Protein AF-A0A7J2H6P5-F1 (afdb_monomer_lite)

Sequence (168 aa):
MKREFMKEVISALSEHLKASDEVYEKVRGYERGMRTLWMEHAKRGAAILLKYIYLPRGEAEKVVDFEKLATVELAKRLPWSSKHTWNIVQRSRAACLVFYQPPAVSFEVRGTLTIHFDDEYHRLVTLIHDAYHYTPPEKRADRPVYIIHVEAVYDNSPSQRGFGTRIA

Radius of gyration: 18.36 Å; chains: 1; bounding box: 39×40×56 Å

Structure (mmCIF, N/CA/C/O backbone):
data_AF-A0A7J2H6P5-F1
#
_entry.id   AF-A0A7J2H6P5-F1
#
loop_
_atom_site.group_PDB
_atom_site.id
_atom_site.type_symbol
_atom_site.label_atom_id
_atom_site.label_alt_id
_atom_site.label_comp_id
_atom_site.label_asym_id
_atom_site.label_entity_id
_atom_site.label_seq_id
_atom_site.pdbx_PDB_ins_code
_atom_site.Cartn_x
_atom_site.Cartn_y
_atom_site.Cartn_z
_atom_site.occupancy
_atom_site.B_iso_or_equiv
_atom_site.auth_seq_id
_atom_site.auth_comp_id
_atom_site.auth_asym_id
_atom_site.auth_atom_id
_atom_site.pdbx_PDB_model_num
ATOM 1 N N . MET A 1 1 ? -7.393 5.498 0.356 1.00 91.81 1 MET A N 1
ATOM 2 C CA . MET A 1 1 ? -7.591 6.684 -0.510 1.00 91.81 1 MET A CA 1
ATOM 3 C C . MET A 1 1 ? -9.050 6.729 -0.904 1.00 91.81 1 MET A C 1
ATOM 5 O O . MET A 1 1 ? -9.576 5.673 -1.245 1.00 91.81 1 MET A O 1
ATOM 9 N N . LYS A 1 2 ? -9.695 7.896 -0.826 1.00 95.25 2 LYS A N 1
ATOM 10 C CA . LYS A 1 2 ? -11.103 8.042 -1.213 1.00 95.25 2 LYS A CA 1
ATOM 11 C C . LYS A 1 2 ? -11.259 7.872 -2.722 1.00 95.25 2 LYS A C 1
ATOM 13 O O . LYS A 1 2 ? -10.344 8.181 -3.492 1.00 95.25 2 LYS A O 1
ATOM 18 N N . ARG A 1 3 ? -12.401 7.325 -3.137 1.00 93.81 3 ARG A N 1
ATOM 19 C CA . ARG A 1 3 ? -12.602 6.798 -4.493 1.00 93.81 3 ARG A CA 1
ATOM 20 C C . ARG A 1 3 ? -12.452 7.870 -5.573 1.00 93.81 3 ARG A C 1
ATOM 22 O O . ARG A 1 3 ? -11.897 7.590 -6.630 1.00 93.81 3 ARG A O 1
ATOM 29 N N . GLU A 1 4 ? -12.875 9.097 -5.290 1.00 94.88 4 GLU A N 1
ATOM 30 C CA . GLU A 1 4 ? -12.810 10.239 -6.203 1.00 94.88 4 GLU A CA 1
ATOM 31 C C . GLU A 1 4 ? -11.376 10.635 -6.599 1.00 94.88 4 GLU A C 1
ATOM 33 O O . GLU A 1 4 ? -11.170 11.125 -7.708 1.00 94.88 4 GLU A O 1
ATOM 38 N N . PHE A 1 5 ? -10.375 10.348 -5.757 1.00 96.00 5 PHE A N 1
ATOM 39 C CA . PHE A 1 5 ? -8.963 10.638 -6.047 1.00 96.00 5 PHE A CA 1
ATOM 40 C C . PHE A 1 5 ? -8.225 9.462 -6.700 1.00 96.00 5 PHE A C 1
ATOM 42 O O . PHE A 1 5 ? -7.164 9.651 -7.296 1.00 96.00 5 PHE A O 1
ATOM 49 N N . MET A 1 6 ? -8.773 8.241 -6.631 1.00 95.88 6 MET A N 1
ATOM 50 C CA . MET A 1 6 ? -8.071 7.036 -7.094 1.00 95.88 6 MET A CA 1
ATOM 51 C C . MET A 1 6 ? -7.695 7.114 -8.575 1.00 95.88 6 MET A C 1
ATOM 53 O O . MET A 1 6 ? -6.598 6.703 -8.946 1.00 95.88 6 MET A O 1
ATOM 57 N N . LYS A 1 7 ? -8.574 7.658 -9.424 1.00 96.69 7 LYS A N 1
ATOM 58 C CA . LYS A 1 7 ? -8.349 7.716 -10.875 1.00 96.69 7 LYS A CA 1
ATOM 59 C C . LYS A 1 7 ? -7.117 8.546 -11.243 1.00 96.69 7 LYS A C 1
ATOM 61 O O . LYS A 1 7 ? -6.311 8.099 -12.057 1.00 96.69 7 LYS A O 1
ATOM 66 N N . GLU A 1 8 ? -6.966 9.727 -10.643 1.00 96.75 8 GLU A N 1
ATOM 67 C CA . GLU A 1 8 ? -5.812 10.602 -10.886 1.00 96.75 8 GLU A CA 1
ATOM 68 C C . GLU A 1 8 ? -4.514 9.916 -10.449 1.00 96.75 8 GLU A C 1
ATOM 70 O O . GLU A 1 8 ? -3.547 9.842 -11.210 1.00 96.75 8 GLU A O 1
ATOM 75 N N . VAL A 1 9 ? -4.520 9.341 -9.246 1.00 97.44 9 VAL A N 1
ATOM 76 C CA . VAL A 1 9 ? -3.338 8.712 -8.652 1.00 97.44 9 VAL A CA 1
ATOM 77 C C . VAL A 1 9 ? -2.922 7.461 -9.423 1.00 97.44 9 VAL A C 1
ATOM 79 O O . VAL A 1 9 ? -1.740 7.284 -9.717 1.00 97.44 9 VAL A O 1
ATOM 82 N N . ILE A 1 10 ? -3.881 6.624 -9.830 1.00 98.25 10 ILE A N 1
ATOM 83 C CA . ILE A 1 10 ? -3.621 5.474 -10.706 1.00 98.25 10 ILE A CA 1
ATOM 84 C C . ILE A 1 10 ? -2.991 5.934 -12.023 1.00 98.25 10 ILE A C 1
ATOM 86 O O . ILE A 1 10 ? -2.069 5.268 -12.495 1.00 98.25 10 ILE A O 1
ATOM 90 N N . SER A 1 11 ? -3.454 7.042 -12.614 1.00 98.31 11 SER A N 1
ATOM 91 C CA . SER A 1 11 ? -2.885 7.575 -13.860 1.00 98.31 11 SER A CA 1
ATOM 92 C C . SER A 1 11 ? -1.416 7.952 -13.677 1.00 98.31 11 SER A C 1
ATOM 94 O O . SER A 1 11 ? -0.560 7.420 -14.382 1.00 98.31 11 SER A O 1
ATOM 96 N N . ALA A 1 12 ? -1.111 8.776 -12.669 1.00 98.38 12 ALA A N 1
ATOM 97 C CA . ALA A 1 12 ? 0.249 9.237 -12.394 1.00 98.38 12 ALA A CA 1
ATOM 98 C C . ALA A 1 12 ? 1.219 8.077 -12.099 1.00 98.38 12 ALA A C 1
ATOM 100 O O . ALA A 1 12 ? 2.332 8.032 -12.626 1.00 98.38 12 ALA A O 1
ATOM 101 N N . LEU A 1 13 ? 0.794 7.102 -11.288 1.00 98.38 13 LEU A N 1
ATOM 102 C CA . LEU A 1 13 ? 1.615 5.928 -10.978 1.00 98.38 13 LEU A CA 1
ATOM 103 C C . LEU A 1 13 ? 1.789 5.007 -12.199 1.00 98.38 13 LEU A C 1
ATOM 105 O O . LEU A 1 13 ? 2.871 4.454 -12.399 1.00 98.38 13 LEU A O 1
ATOM 109 N N . SER A 1 14 ? 0.750 4.853 -13.029 1.00 98.25 14 SER A N 1
ATOM 110 C CA . SER A 1 14 ? 0.820 4.044 -14.257 1.00 98.25 14 SER A CA 1
ATOM 111 C C . SER A 1 14 ? 1.815 4.637 -15.258 1.00 98.25 14 SER A C 1
ATOM 113 O O . SER A 1 14 ? 2.604 3.897 -15.843 1.00 98.25 14 SER A O 1
ATOM 115 N N . GLU A 1 15 ? 1.808 5.960 -15.441 1.00 98.44 15 GLU A N 1
ATOM 116 C CA . GLU A 1 15 ? 2.752 6.665 -16.319 1.00 98.44 15 GLU A CA 1
ATOM 117 C C . GLU A 1 15 ? 4.200 6.503 -15.847 1.00 98.44 15 GLU A C 1
ATOM 119 O O . GLU A 1 15 ? 5.085 6.187 -16.645 1.00 98.44 15 GLU A O 1
ATOM 124 N N . HIS A 1 16 ? 4.436 6.640 -14.540 1.00 98.31 16 HIS A N 1
ATOM 125 C CA . HIS A 1 16 ? 5.751 6.411 -13.938 1.00 98.31 16 HIS A CA 1
ATOM 126 C C . HIS A 1 16 ? 6.274 4.995 -14.182 1.00 98.31 16 HIS A C 1
ATOM 128 O O . HIS A 1 16 ? 7.428 4.818 -14.584 1.00 98.31 16 HIS A O 1
ATOM 134 N N . LEU A 1 17 ? 5.424 3.986 -13.980 1.00 97.88 17 LEU A N 1
ATOM 135 C CA . LEU A 1 17 ? 5.808 2.594 -14.185 1.00 97.88 17 LEU A CA 1
ATOM 136 C C . LEU A 1 17 ? 6.097 2.305 -15.663 1.00 97.88 17 LEU A C 1
ATOM 138 O O . LEU A 1 17 ? 7.121 1.697 -15.974 1.00 97.88 17 LEU A O 1
ATOM 142 N N . LYS A 1 18 ? 5.259 2.820 -16.574 1.00 98.06 18 LYS A N 1
ATOM 143 C CA . LYS A 1 18 ? 5.454 2.694 -18.024 1.00 98.06 18 LYS A CA 1
ATOM 144 C C . LYS A 1 18 ? 6.795 3.281 -18.473 1.00 98.06 18 LYS A C 1
ATOM 146 O O . LYS A 1 18 ? 7.524 2.630 -19.216 1.00 98.06 18 LYS A O 1
ATOM 151 N N . ALA A 1 19 ? 7.157 4.466 -17.980 1.00 97.88 19 ALA A N 1
ATOM 152 C CA . ALA A 1 19 ? 8.442 5.087 -18.299 1.00 97.88 19 ALA A CA 1
ATOM 153 C C . ALA A 1 19 ? 9.634 4.217 -17.858 1.00 97.88 19 ALA A C 1
ATOM 155 O O . ALA A 1 19 ? 10.664 4.171 -18.530 1.00 97.88 19 ALA A O 1
ATOM 156 N N . SER A 1 20 ? 9.509 3.506 -16.735 1.00 98.06 20 SER A N 1
ATOM 157 C CA . SER A 1 20 ? 10.526 2.549 -16.295 1.00 98.06 20 SER A CA 1
ATOM 158 C C . SER A 1 20 ? 10.552 1.267 -17.123 1.00 98.06 20 SER A C 1
ATOM 160 O O . SER A 1 20 ? 11.641 0.753 -17.367 1.00 98.06 20 SER A O 1
ATOM 162 N N . ASP A 1 21 ? 9.406 0.782 -17.599 1.00 98.00 21 ASP A N 1
ATOM 163 C CA . ASP A 1 21 ? 9.330 -0.399 -18.469 1.00 98.00 21 ASP A CA 1
ATOM 164 C C . ASP A 1 21 ? 10.014 -0.167 -19.820 1.00 98.00 21 ASP A C 1
ATOM 166 O O . ASP A 1 21 ? 10.781 -1.007 -20.287 1.00 98.00 21 ASP A O 1
ATOM 170 N N . GLU A 1 22 ? 9.835 1.014 -20.411 1.00 97.69 22 GLU A N 1
ATOM 171 C CA . GLU A 1 22 ? 10.506 1.391 -21.662 1.00 97.69 22 GLU A CA 1
ATOM 172 C C . GLU A 1 22 ? 12.037 1.438 -21.530 1.00 97.69 22 GLU A C 1
ATOM 174 O O . GLU A 1 22 ? 12.766 1.181 -22.492 1.00 97.69 22 GLU A O 1
ATOM 179 N N . VAL A 1 23 ? 12.541 1.783 -20.342 1.00 97.56 23 VAL A N 1
ATOM 180 C CA . VAL A 1 23 ? 13.978 1.751 -20.043 1.00 97.56 23 VAL A CA 1
ATOM 181 C C . VAL A 1 23 ? 14.430 0.325 -19.752 1.00 97.56 23 VAL A C 1
ATOM 183 O O . VAL A 1 23 ? 15.482 -0.072 -20.250 1.00 97.56 23 VAL A O 1
ATOM 186 N N . TYR A 1 24 ? 13.646 -0.449 -18.996 1.00 97.50 24 TYR A N 1
ATOM 187 C CA . TYR A 1 24 ? 13.938 -1.845 -18.674 1.00 97.50 24 TYR A CA 1
ATOM 188 C C . TYR A 1 24 ? 14.212 -2.674 -19.925 1.00 97.50 24 TYR A C 1
ATOM 190 O O . TYR A 1 24 ? 15.249 -3.329 -19.988 1.00 97.50 24 TYR A O 1
ATOM 198 N N . GLU A 1 25 ? 13.379 -2.565 -20.960 1.00 96.62 25 GLU A N 1
ATOM 199 C CA . GLU A 1 25 ? 13.588 -3.305 -22.213 1.00 96.62 25 GLU A CA 1
ATOM 200 C C . GLU A 1 25 ? 14.942 -3.014 -22.875 1.00 96.62 25 GLU A C 1
ATOM 202 O O . GLU A 1 25 ? 15.526 -3.888 -23.513 1.00 96.62 25 GLU A O 1
ATOM 207 N N . LYS A 1 26 ? 15.488 -1.809 -22.679 1.00 96.56 26 LYS A N 1
ATOM 208 C CA . LYS A 1 26 ? 16.778 -1.392 -23.248 1.00 96.56 26 LYS A CA 1
ATOM 209 C C . LYS A 1 26 ? 17.974 -1.847 -22.415 1.00 96.56 26 LYS A C 1
ATOM 211 O O . LYS A 1 26 ? 19.076 -1.942 -22.946 1.00 96.56 26 LYS A O 1
ATOM 216 N N . VAL A 1 27 ? 17.782 -2.069 -21.113 1.00 96.81 27 VAL A N 1
ATOM 217 C CA . VAL A 1 27 ? 18.879 -2.327 -20.162 1.00 96.81 27 VAL A CA 1
ATOM 218 C C . VAL A 1 27 ? 18.814 -3.702 -19.500 1.00 96.81 27 VAL A C 1
ATOM 220 O O . VAL A 1 27 ? 19.732 -4.053 -18.756 1.00 96.81 27 VAL A O 1
ATOM 223 N N . ARG A 1 28 ? 17.765 -4.495 -19.746 1.00 94.19 28 ARG A N 1
ATOM 224 C CA . ARG A 1 28 ? 17.620 -5.842 -19.185 1.00 94.19 28 ARG A CA 1
ATOM 225 C C . ARG A 1 28 ? 18.835 -6.700 -19.556 1.00 94.19 28 ARG A C 1
ATOM 227 O O . ARG A 1 28 ? 19.231 -6.777 -20.715 1.00 94.19 28 ARG A O 1
ATOM 234 N N . GLY A 1 29 ? 19.458 -7.316 -18.553 1.00 92.25 29 GLY A N 1
ATOM 235 C CA . GLY A 1 29 ? 20.704 -8.079 -18.711 1.00 92.25 29 GLY A CA 1
ATOM 236 C C . GLY A 1 29 ? 21.996 -7.252 -18.624 1.00 92.25 29 GLY A C 1
ATOM 237 O O . GLY A 1 29 ? 23.068 -7.839 -18.513 1.00 92.25 29 GLY A O 1
ATOM 238 N N . TYR A 1 30 ? 21.922 -5.916 -18.594 1.00 94.75 30 TYR A N 1
ATOM 239 C CA . TYR A 1 30 ? 23.075 -5.043 -18.364 1.00 94.75 30 TYR A CA 1
ATOM 240 C C . TYR A 1 30 ? 23.077 -4.495 -16.931 1.00 94.75 30 TYR A C 1
ATOM 242 O O . TYR A 1 30 ? 22.336 -3.570 -16.596 1.00 94.75 30 TYR A O 1
ATOM 250 N N . GLU A 1 31 ? 23.943 -5.043 -16.076 1.00 93.31 31 GLU A N 1
ATOM 251 C CA . GLU A 1 31 ? 23.950 -4.782 -14.628 1.00 93.31 31 GLU A CA 1
ATOM 252 C C . GLU A 1 31 ? 24.009 -3.288 -14.272 1.00 93.31 31 GLU A C 1
ATOM 254 O O . GLU A 1 31 ? 23.215 -2.796 -13.465 1.00 93.31 31 GLU A O 1
ATOM 259 N N . ARG A 1 32 ? 24.917 -2.536 -14.904 1.00 95.06 32 ARG A N 1
ATOM 260 C CA . ARG A 1 32 ? 25.061 -1.099 -14.633 1.00 95.06 32 ARG A CA 1
ATOM 261 C C . ARG A 1 32 ? 23.810 -0.322 -15.047 1.00 95.06 32 ARG A C 1
ATOM 263 O O . ARG A 1 32 ? 23.390 0.572 -14.319 1.00 95.06 32 ARG A O 1
ATOM 270 N N . GLY A 1 33 ? 23.202 -0.681 -16.178 1.00 95.88 33 GLY A N 1
ATOM 271 C CA . GLY A 1 33 ? 21.948 -0.087 -16.641 1.00 95.88 33 GLY A CA 1
ATOM 272 C C . GLY A 1 33 ? 20.782 -0.384 -15.699 1.00 95.88 33 GLY A C 1
ATOM 273 O O . GLY A 1 33 ? 20.029 0.526 -15.363 1.00 95.88 33 GLY A O 1
ATOM 274 N N . MET A 1 34 ? 20.691 -1.617 -15.191 1.00 96.69 34 MET A N 1
ATOM 275 C CA . MET A 1 34 ? 19.692 -2.014 -14.193 1.00 96.69 34 MET A CA 1
ATOM 276 C C . MET A 1 34 ? 19.832 -1.232 -12.884 1.00 96.69 34 MET A C 1
ATOM 278 O O . MET A 1 34 ? 18.833 -0.762 -12.340 1.00 96.69 34 MET A O 1
ATOM 282 N N . ARG A 1 35 ? 21.064 -1.026 -12.397 1.00 96.19 35 ARG A N 1
ATOM 283 C CA . ARG A 1 35 ? 21.309 -0.225 -11.188 1.00 96.19 35 ARG A CA 1
ATOM 284 C C . ARG A 1 35 ? 20.844 1.223 -11.366 1.00 96.19 35 ARG A C 1
ATOM 286 O O . ARG A 1 35 ? 20.174 1.756 -10.483 1.00 96.19 35 ARG A O 1
ATOM 293 N N . THR A 1 36 ? 21.162 1.840 -12.504 1.00 97.25 36 THR A N 1
ATOM 294 C CA . THR A 1 36 ? 20.704 3.201 -12.822 1.00 97.25 36 THR A CA 1
ATOM 295 C C . THR A 1 36 ? 19.182 3.267 -12.933 1.00 97.25 36 THR A C 1
ATOM 297 O O . THR A 1 36 ? 18.574 4.167 -12.358 1.00 97.25 36 THR A O 1
ATOM 300 N N . LEU A 1 37 ? 18.554 2.295 -13.606 1.00 97.81 37 LEU A N 1
ATOM 301 C CA . LEU A 1 37 ? 17.096 2.194 -13.703 1.00 97.81 37 LEU A CA 1
ATOM 302 C C . LEU A 1 37 ? 16.444 2.162 -12.318 1.00 97.81 37 LEU A C 1
ATOM 304 O O . LEU A 1 37 ? 15.526 2.941 -12.074 1.00 97.81 37 LEU A O 1
ATOM 308 N N . TRP A 1 38 ? 16.912 1.298 -11.413 1.00 97.12 38 TRP A N 1
ATOM 309 C CA . TRP A 1 38 ? 16.342 1.187 -10.067 1.00 97.12 38 TRP A CA 1
ATOM 310 C C . TRP A 1 38 ? 16.470 2.478 -9.266 1.00 97.12 38 TRP A C 1
ATOM 312 O O . TRP A 1 38 ? 15.500 2.900 -8.642 1.00 97.12 38 TRP A O 1
ATOM 322 N N . MET A 1 39 ? 17.634 3.126 -9.315 1.00 98.06 39 MET A N 1
ATOM 323 C CA . MET A 1 39 ? 17.863 4.384 -8.606 1.00 98.06 39 MET A CA 1
ATOM 324 C C . MET A 1 39 ? 16.945 5.503 -9.121 1.00 98.06 39 MET A C 1
ATOM 326 O O . MET A 1 39 ? 16.265 6.161 -8.334 1.00 98.06 39 MET A O 1
ATOM 330 N N . GLU A 1 40 ? 16.886 5.695 -10.440 1.00 98.25 40 GLU A N 1
ATOM 331 C CA . GLU A 1 40 ? 16.055 6.735 -11.057 1.00 98.25 40 GLU A CA 1
ATOM 332 C C . GLU A 1 40 ? 14.559 6.457 -10.880 1.00 98.25 40 GLU A C 1
ATOM 334 O O . GLU A 1 40 ? 13.777 7.372 -10.617 1.00 98.25 40 GLU A O 1
ATOM 339 N N . HIS A 1 41 ? 14.155 5.188 -10.972 1.00 98.44 41 HIS A N 1
ATOM 340 C CA . HIS A 1 41 ? 12.789 4.772 -10.689 1.00 98.44 41 HIS A CA 1
ATOM 341 C C . HIS A 1 41 ? 12.404 5.086 -9.240 1.00 98.44 41 HIS A C 1
ATOM 343 O O . HIS A 1 41 ? 11.411 5.774 -9.021 1.00 98.44 41 HIS A O 1
ATOM 349 N N . ALA A 1 42 ? 13.201 4.655 -8.258 1.00 98.25 42 ALA A N 1
ATOM 350 C CA . ALA A 1 42 ? 12.907 4.891 -6.846 1.00 98.25 42 ALA A CA 1
ATOM 351 C C . ALA A 1 42 ? 12.831 6.392 -6.524 1.00 98.25 42 ALA A C 1
ATOM 353 O O . ALA A 1 42 ? 11.944 6.825 -5.789 1.00 98.25 42 ALA A O 1
ATOM 354 N N . LYS A 1 43 ? 13.709 7.209 -7.124 1.00 98.50 43 LYS A N 1
ATOM 355 C CA . LYS A 1 43 ? 13.709 8.669 -6.957 1.00 98.50 43 LYS A CA 1
ATOM 356 C C . LYS A 1 43 ? 12.430 9.320 -7.496 1.00 98.50 43 LYS A C 1
ATOM 358 O O . LYS A 1 43 ? 11.799 10.095 -6.777 1.00 98.50 43 LYS A O 1
ATOM 363 N N . ARG A 1 44 ? 12.028 9.010 -8.736 1.00 98.31 44 ARG A N 1
ATOM 364 C CA . ARG A 1 44 ? 10.769 9.524 -9.316 1.00 98.31 44 ARG A CA 1
ATOM 365 C C . ARG A 1 44 ? 9.549 9.018 -8.547 1.00 98.31 44 ARG A C 1
ATOM 367 O O . ARG A 1 44 ? 8.649 9.794 -8.242 1.00 98.31 44 ARG A O 1
ATOM 374 N N . GLY A 1 45 ? 9.565 7.741 -8.180 1.00 98.50 45 GLY A N 1
ATOM 375 C CA . GLY A 1 45 ? 8.535 7.092 -7.384 1.00 98.50 45 GLY A CA 1
ATOM 376 C C . GLY A 1 45 ? 8.309 7.770 -6.045 1.00 98.50 45 GLY A C 1
ATOM 377 O O . GLY A 1 45 ? 7.184 8.141 -5.728 1.00 98.50 45 GLY A O 1
ATOM 378 N N . ALA A 1 46 ? 9.383 8.005 -5.288 1.00 98.44 46 ALA A N 1
ATOM 379 C CA . ALA A 1 46 ? 9.322 8.711 -4.013 1.00 98.44 46 ALA A CA 1
ATOM 380 C C . ALA A 1 46 ? 8.687 10.103 -4.154 1.00 98.44 46 ALA A C 1
ATOM 382 O O . ALA A 1 46 ? 7.845 10.469 -3.339 1.00 98.44 46 ALA A O 1
ATOM 383 N N . ALA A 1 47 ? 9.025 10.854 -5.209 1.00 98.38 47 ALA A N 1
ATOM 384 C CA . ALA A 1 47 ? 8.415 12.160 -5.463 1.00 98.38 47 ALA A CA 1
ATOM 385 C C . ALA A 1 47 ? 6.897 12.062 -5.713 1.00 98.38 47 ALA A C 1
ATOM 387 O O . ALA A 1 47 ? 6.133 12.869 -5.186 1.00 98.38 47 ALA A O 1
ATOM 388 N N . ILE A 1 48 ? 6.442 11.052 -6.461 1.00 98.12 48 ILE A N 1
ATOM 389 C CA . ILE A 1 48 ? 5.009 10.808 -6.703 1.00 98.12 48 ILE A CA 1
ATOM 390 C C . ILE A 1 48 ? 4.301 10.381 -5.413 1.00 98.12 48 ILE A C 1
ATOM 392 O O . ILE A 1 48 ? 3.213 10.873 -5.115 1.00 98.12 48 ILE A O 1
ATOM 396 N N . LEU A 1 49 ? 4.920 9.506 -4.617 1.00 97.88 49 LEU A N 1
ATOM 397 C CA . LEU A 1 49 ? 4.361 9.058 -3.342 1.00 97.88 49 LEU A CA 1
ATOM 398 C C . LEU A 1 49 ? 4.239 10.212 -2.337 1.00 97.88 49 LEU A C 1
ATOM 400 O O . LEU A 1 49 ? 3.218 10.315 -1.665 1.00 97.88 49 LEU A O 1
ATOM 404 N N . LEU A 1 50 ? 5.226 11.108 -2.263 1.00 97.44 50 LEU A N 1
ATOM 405 C CA . LEU A 1 50 ? 5.148 12.324 -1.443 1.00 97.44 50 LEU A CA 1
ATOM 406 C C . LEU A 1 50 ? 4.06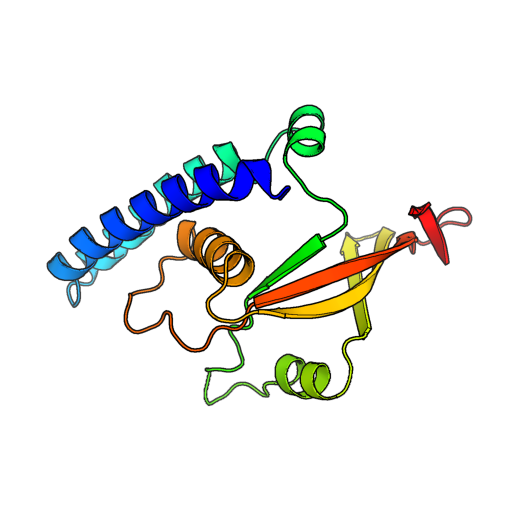0 13.288 -1.935 1.00 97.44 50 LEU A C 1
ATOM 408 O O . LEU A 1 50 ? 3.425 13.952 -1.125 1.00 97.44 50 LEU A O 1
ATOM 412 N N . LYS A 1 51 ? 3.812 13.338 -3.249 1.00 96.88 51 LYS A N 1
ATOM 413 C CA . LYS A 1 51 ? 2.769 14.185 -3.840 1.00 96.88 51 LYS A CA 1
ATOM 414 C C . LYS A 1 51 ? 1.348 13.679 -3.569 1.00 96.88 51 LYS A C 1
ATOM 416 O O . LYS A 1 51 ? 0.449 14.500 -3.442 1.00 96.88 51 LYS A O 1
ATOM 421 N N . TYR A 1 52 ? 1.128 12.363 -3.537 1.00 96.12 52 TYR A N 1
ATOM 422 C CA . TYR A 1 52 ? -0.228 11.788 -3.554 1.00 96.12 52 TYR A CA 1
ATOM 423 C C . TYR A 1 52 ? -0.595 10.917 -2.347 1.00 96.12 52 TYR A C 1
ATOM 425 O O . TYR A 1 52 ? -1.781 10.733 -2.078 1.00 96.12 52 TYR A O 1
ATOM 433 N N . ILE A 1 53 ? 0.387 10.340 -1.650 1.00 95.56 53 ILE A N 1
ATOM 434 C CA . ILE A 1 53 ? 0.164 9.333 -0.599 1.00 95.56 53 ILE A CA 1
ATOM 435 C C . ILE A 1 53 ? 0.579 9.867 0.773 1.00 95.56 53 ILE A C 1
ATOM 437 O O . ILE A 1 53 ? -0.225 9.868 1.703 1.00 95.56 53 ILE A O 1
ATOM 441 N N . TYR A 1 54 ? 1.817 10.344 0.903 1.00 95.31 54 TYR A N 1
ATOM 442 C CA . TYR A 1 54 ? 2.385 10.826 2.167 1.00 95.31 54 TYR A CA 1
ATOM 443 C C . TYR A 1 54 ? 2.109 12.317 2.372 1.00 95.31 54 TYR A C 1
ATOM 445 O O . TYR A 1 54 ? 3.020 13.140 2.434 1.00 95.31 54 TYR A O 1
ATOM 453 N N . LEU A 1 55 ? 0.824 12.650 2.446 1.00 96.06 55 LEU A N 1
ATOM 454 C CA . LEU A 1 55 ? 0.344 14.022 2.555 1.00 96.06 55 LEU A CA 1
ATOM 455 C C . LEU A 1 55 ? 0.450 14.558 3.996 1.00 96.06 55 LEU A C 1
ATOM 457 O O . LEU A 1 55 ? 0.301 13.791 4.954 1.00 96.06 55 LEU A O 1
ATOM 461 N N . PRO A 1 56 ? 0.626 15.879 4.183 1.00 95.88 56 PRO A N 1
ATOM 462 C CA . PRO A 1 56 ? 0.466 16.515 5.487 1.00 95.88 56 PRO A CA 1
ATOM 463 C C . PRO A 1 56 ? -0.931 16.255 6.065 1.00 95.88 56 PRO A C 1
ATOM 465 O O . PRO A 1 56 ? -1.907 16.180 5.322 1.00 95.88 56 PRO A O 1
ATOM 468 N N . ARG A 1 57 ? -1.055 16.185 7.397 1.00 90.19 57 ARG A N 1
ATOM 469 C CA . ARG A 1 57 ? -2.295 15.803 8.107 1.00 90.19 57 ARG A CA 1
ATOM 470 C C . ARG A 1 57 ? -3.575 16.455 7.555 1.00 90.19 57 ARG A C 1
ATOM 472 O O . ARG A 1 57 ? -4.517 15.745 7.224 1.00 90.19 57 ARG A O 1
ATOM 479 N N . GLY A 1 58 ? -3.598 17.781 7.406 1.00 94.50 58 GLY A N 1
ATOM 480 C CA . GLY A 1 58 ? -4.796 18.501 6.945 1.00 94.50 58 GLY A CA 1
ATOM 481 C C . GLY A 1 58 ? -5.168 18.261 5.473 1.00 94.50 58 GLY A C 1
ATOM 482 O O . GLY A 1 58 ? -6.319 18.457 5.083 1.00 94.50 58 GLY A O 1
ATOM 483 N N . GLU A 1 59 ? -4.218 17.832 4.642 1.00 95.06 59 GLU A N 1
ATOM 484 C CA . GLU A 1 59 ? -4.477 17.411 3.259 1.00 95.06 59 GLU A CA 1
ATOM 485 C C . GLU A 1 59 ? -4.853 15.929 3.198 1.00 95.06 59 GLU A C 1
ATOM 487 O O . GLU A 1 59 ? -5.790 15.551 2.493 1.00 95.06 59 GLU A O 1
ATOM 492 N N . ALA A 1 60 ? -4.181 15.099 3.999 1.00 95.44 60 ALA A N 1
ATOM 493 C CA . ALA A 1 60 ? -4.461 13.677 4.117 1.00 95.44 60 ALA A CA 1
ATOM 494 C C . ALA A 1 60 ? -5.923 13.422 4.508 1.00 95.44 60 ALA A C 1
ATOM 496 O O . ALA A 1 60 ? -6.569 12.586 3.891 1.00 95.44 60 ALA A O 1
ATOM 497 N N . GLU A 1 61 ? -6.496 14.191 5.436 1.00 94.31 61 GLU A N 1
ATOM 498 C CA . GLU A 1 61 ? -7.914 14.087 5.837 1.00 94.31 61 GLU A CA 1
ATOM 499 C C . GLU A 1 61 ? -8.908 14.282 4.673 1.00 94.31 61 GLU A C 1
ATOM 501 O O . GLU A 1 61 ? -10.025 13.746 4.679 1.00 94.31 61 GLU A O 1
ATOM 506 N N . LYS A 1 62 ? -8.497 14.986 3.614 1.00 94.75 62 LYS A N 1
ATOM 507 C CA . LYS A 1 62 ? -9.321 15.200 2.419 1.00 94.75 62 LYS A CA 1
ATOM 508 C C . LYS A 1 62 ? -9.227 14.037 1.438 1.00 94.75 62 LYS A C 1
ATOM 510 O O . LYS A 1 62 ? -10.245 13.705 0.842 1.00 94.75 62 LYS A O 1
ATOM 515 N N . VAL A 1 63 ? -8.061 13.403 1.319 1.00 95.38 63 VAL A N 1
ATOM 516 C CA . VAL A 1 63 ? -7.730 12.451 0.238 1.00 95.38 63 VAL A CA 1
ATOM 517 C C . VAL A 1 63 ? -7.667 10.995 0.713 1.00 95.38 63 VAL A C 1
ATOM 519 O O . VAL A 1 63 ? -8.045 10.063 -0.004 1.00 95.38 63 VAL A O 1
ATOM 522 N N . VAL A 1 64 ? -7.167 10.769 1.924 1.00 94.75 64 VAL A N 1
ATOM 523 C CA . VAL A 1 64 ? -6.987 9.447 2.519 1.00 94.75 64 VAL A CA 1
ATOM 524 C C . VAL A 1 64 ? -8.323 8.947 3.056 1.00 94.75 64 VAL A C 1
ATOM 526 O O . VAL A 1 64 ? -9.150 9.698 3.565 1.00 94.75 64 VAL A O 1
ATOM 529 N N . ASP A 1 65 ? -8.528 7.646 2.896 1.00 95.94 65 ASP A N 1
ATOM 530 C CA . ASP A 1 65 ? -9.649 6.932 3.495 1.00 95.94 65 ASP A CA 1
ATOM 531 C C . ASP A 1 65 ? -9.058 6.161 4.673 1.00 95.94 65 ASP A C 1
ATOM 533 O O . ASP A 1 65 ? -8.309 5.208 4.450 1.00 95.94 65 ASP A O 1
ATOM 537 N N . PHE A 1 66 ? -9.292 6.653 5.890 1.00 94.25 66 PHE A N 1
ATOM 538 C CA . PHE A 1 66 ? -8.715 6.096 7.117 1.00 94.25 66 PHE A CA 1
ATOM 539 C C . PHE A 1 66 ? -9.449 4.847 7.616 1.00 94.25 66 PHE A C 1
ATOM 541 O O . PHE A 1 66 ? -8.957 4.182 8.522 1.00 94.25 66 PHE A O 1
ATOM 548 N N . GLU A 1 67 ? -10.574 4.482 6.999 1.00 96.12 67 GLU A N 1
ATOM 549 C CA . GLU A 1 67 ? -11.298 3.245 7.309 1.00 96.12 67 GLU A CA 1
ATOM 550 C C . GLU A 1 67 ? -10.694 2.032 6.588 1.00 96.12 67 GLU A C 1
ATOM 552 O O . GLU A 1 67 ? -11.162 0.908 6.762 1.00 96.12 67 GLU A O 1
ATOM 557 N N . LYS A 1 68 ? -9.670 2.234 5.744 1.00 97.00 68 LYS A N 1
ATOM 558 C CA . LYS A 1 68 ? -9.069 1.179 4.921 1.00 97.00 68 LYS A CA 1
ATOM 559 C C . LYS A 1 68 ? -7.556 1.155 5.060 1.00 97.00 68 LYS A C 1
ATOM 561 O O . LYS A 1 68 ? -6.872 2.117 4.712 1.00 97.00 68 LYS A O 1
ATOM 566 N N . LEU A 1 69 ? -7.024 0.007 5.468 1.00 96.94 69 LEU A N 1
ATOM 567 C CA . LEU A 1 69 ? -5.600 -0.312 5.358 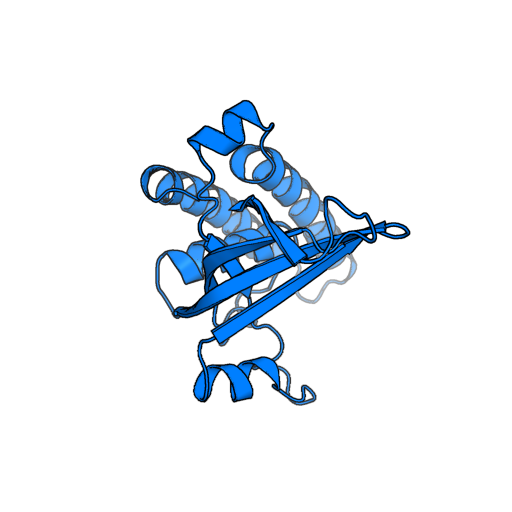1.00 96.94 69 LEU A CA 1
ATOM 568 C C . LEU A 1 69 ? -5.385 -1.292 4.210 1.00 96.94 69 LEU A C 1
ATOM 570 O O . LEU A 1 69 ? -6.236 -2.135 3.942 1.00 96.94 69 LEU A O 1
ATOM 574 N N . ALA A 1 70 ? -4.249 -1.191 3.528 1.00 96.94 70 ALA A N 1
ATOM 575 C CA . ALA A 1 70 ? -3.962 -2.009 2.360 1.00 96.94 70 ALA A CA 1
ATOM 576 C C . ALA A 1 70 ? -2.580 -2.655 2.438 1.00 96.94 70 ALA A C 1
ATOM 578 O O . ALA A 1 70 ? -1.631 -2.049 2.934 1.00 96.94 70 ALA A O 1
ATOM 579 N N . THR A 1 71 ? -2.455 -3.867 1.901 1.00 95.31 71 THR A N 1
ATOM 580 C CA . THR A 1 71 ? -1.163 -4.538 1.725 1.00 95.31 71 THR A CA 1
ATOM 581 C C . THR A 1 71 ? -1.175 -5.471 0.514 1.00 95.31 71 THR A C 1
ATOM 583 O O . THR A 1 71 ? -2.230 -5.948 0.094 1.00 95.31 71 THR A O 1
ATOM 586 N N . VAL A 1 72 ? 0.004 -5.724 -0.055 1.00 96.06 72 VAL A N 1
ATOM 587 C CA . VAL A 1 72 ? 0.200 -6.660 -1.171 1.00 96.06 72 VAL A CA 1
ATOM 588 C C . VAL A 1 72 ? 0.705 -7.995 -0.625 1.00 96.06 72 VAL A C 1
ATOM 590 O O . VAL A 1 72 ? 1.724 -8.048 0.062 1.00 96.06 72 VAL A O 1
ATOM 593 N N . GLU A 1 73 ? 0.050 -9.094 -0.987 1.00 95.81 73 GLU A N 1
ATOM 594 C CA . GLU A 1 73 ? 0.517 -10.449 -0.693 1.00 95.81 73 GLU A CA 1
ATOM 595 C C . GLU A 1 73 ? 1.632 -10.851 -1.668 1.00 95.81 73 GLU A C 1
ATOM 597 O O . GLU A 1 73 ? 1.399 -11.388 -2.753 1.00 95.81 73 GLU A O 1
ATOM 602 N N . LEU A 1 74 ? 2.878 -10.581 -1.283 1.00 93.00 74 LEU A N 1
ATOM 603 C CA . LEU A 1 74 ? 4.055 -10.954 -2.073 1.00 93.00 74 LEU A CA 1
ATOM 604 C C . LEU A 1 74 ? 4.490 -12.403 -1.852 1.00 93.00 74 LEU A C 1
ATOM 606 O O . LEU A 1 74 ? 5.167 -12.976 -2.709 1.00 93.00 74 LEU A O 1
ATOM 610 N N . ALA A 1 75 ? 4.152 -12.987 -0.701 1.00 92.38 75 ALA A N 1
ATOM 611 C CA . ALA A 1 75 ? 4.693 -14.267 -0.272 1.00 92.38 75 ALA A CA 1
ATOM 612 C C . ALA A 1 75 ? 4.017 -15.440 -0.992 1.00 92.38 75 ALA A C 1
ATOM 614 O O . ALA A 1 75 ? 4.671 -16.456 -1.224 1.00 92.38 75 ALA A O 1
ATOM 615 N N . LYS A 1 76 ? 2.742 -15.307 -1.383 1.00 92.50 76 LYS A N 1
ATOM 616 C CA . LYS A 1 76 ? 1.957 -16.356 -2.063 1.00 92.50 76 LYS A CA 1
ATOM 617 C C . LYS A 1 76 ? 2.673 -16.987 -3.264 1.00 92.50 76 LYS A C 1
ATOM 619 O O . LYS A 1 76 ? 2.671 -18.215 -3.397 1.00 92.50 76 LYS A O 1
ATOM 624 N N . ARG A 1 77 ? 3.302 -16.166 -4.108 1.00 89.25 77 ARG A N 1
ATOM 625 C CA . ARG A 1 77 ? 3.985 -16.618 -5.331 1.00 89.25 77 ARG A CA 1
ATOM 626 C C . ARG A 1 77 ? 5.374 -17.213 -5.093 1.00 89.25 77 ARG A C 1
ATOM 628 O O . ARG A 1 77 ? 5.927 -17.842 -5.988 1.00 89.25 77 ARG A O 1
ATOM 635 N N . LEU A 1 78 ? 5.976 -16.983 -3.924 1.00 90.69 78 LEU A N 1
ATOM 636 C CA . LEU A 1 78 ? 7.335 -17.443 -3.645 1.00 90.69 78 LEU A CA 1
ATOM 637 C C . LEU A 1 78 ? 7.312 -18.944 -3.313 1.00 90.69 78 LEU A C 1
ATOM 639 O O . LEU A 1 78 ? 6.619 -19.333 -2.368 1.00 90.69 78 LEU A O 1
ATOM 643 N N . PRO A 1 79 ? 8.069 -19.796 -4.035 1.00 90.94 79 PRO A N 1
ATOM 644 C CA . PRO A 1 79 ? 8.050 -21.246 -3.817 1.00 90.94 79 PRO A CA 1
ATOM 645 C C . PRO A 1 79 ? 8.447 -21.665 -2.398 1.00 90.94 79 PRO A C 1
ATOM 647 O O . PRO A 1 79 ? 7.911 -22.631 -1.869 1.00 90.94 79 PRO A O 1
ATOM 650 N N . TRP A 1 80 ? 9.361 -20.919 -1.777 1.00 92.44 80 TRP A N 1
ATOM 651 C CA . TRP A 1 80 ? 9.901 -21.194 -0.442 1.00 92.44 80 TRP A CA 1
ATOM 652 C C . TRP A 1 80 ? 9.143 -20.494 0.698 1.00 92.44 80 TRP A C 1
ATOM 654 O O . TRP A 1 80 ? 9.536 -20.613 1.856 1.00 92.44 80 TRP A O 1
ATOM 664 N N . SER A 1 81 ? 8.087 -19.729 0.406 1.00 94.62 81 SER A N 1
ATOM 665 C CA . SER A 1 81 ? 7.277 -19.088 1.447 1.00 94.62 81 SER A CA 1
ATOM 666 C C . SER A 1 81 ? 6.318 -20.088 2.089 1.00 94.62 81 SER A C 1
ATOM 668 O O . SER A 1 81 ? 5.740 -20.932 1.407 1.00 94.62 81 SER A O 1
ATOM 670 N N . SER A 1 82 ? 6.067 -19.941 3.394 1.00 92.12 82 SER A N 1
ATOM 671 C CA . SER A 1 82 ? 5.045 -20.723 4.103 1.00 92.12 82 SER A CA 1
ATOM 672 C C . SER A 1 82 ? 3.611 -20.351 3.712 1.00 92.12 82 SER A C 1
ATOM 674 O O . SER A 1 82 ? 2.681 -21.087 4.039 1.00 92.12 82 SER A O 1
ATOM 676 N N . LYS A 1 83 ? 3.415 -19.211 3.027 1.00 94.56 83 LYS A N 1
ATOM 677 C CA . LYS A 1 83 ? 2.101 -18.699 2.581 1.00 94.56 83 LYS A CA 1
ATOM 678 C C . LYS A 1 83 ? 1.075 -18.631 3.721 1.00 94.56 83 LYS A C 1
ATOM 680 O O . LYS A 1 83 ? -0.123 -18.789 3.497 1.00 94.56 83 LYS A O 1
ATOM 685 N N . HIS A 1 84 ? 1.546 -18.428 4.952 1.00 94.81 84 HIS A N 1
ATOM 686 C CA . HIS A 1 84 ? 0.719 -18.523 6.152 1.00 94.81 84 HIS A CA 1
ATOM 687 C C . HIS A 1 84 ? -0.433 -17.514 6.125 1.00 94.81 84 HIS A C 1
ATOM 689 O O . HIS A 1 84 ? -1.575 -17.921 6.318 1.00 94.81 84 HIS A O 1
ATOM 695 N N . THR A 1 85 ? -0.163 -16.245 5.796 1.00 94.81 85 THR A N 1
ATOM 696 C CA . THR A 1 85 ? -1.200 -15.210 5.680 1.00 94.81 85 THR A CA 1
ATOM 697 C C . THR A 1 85 ? -2.235 -15.609 4.641 1.00 94.81 85 THR A C 1
ATOM 699 O O . THR A 1 85 ? -3.404 -15.733 4.991 1.00 94.81 85 THR A O 1
ATOM 702 N N . TRP A 1 86 ? -1.811 -15.924 3.410 1.00 96.38 86 TRP A N 1
ATOM 703 C CA . TRP A 1 86 ? -2.702 -16.407 2.350 1.00 96.38 86 TRP A CA 1
ATOM 704 C C . TRP A 1 86 ? -3.613 -17.556 2.810 1.00 96.38 86 TRP A C 1
ATOM 706 O O . TRP A 1 86 ? -4.825 -17.497 2.608 1.00 96.38 86 TRP A O 1
ATOM 716 N N . ASN A 1 87 ? -3.051 -18.576 3.466 1.00 95.88 87 ASN A N 1
ATOM 717 C CA . ASN A 1 87 ?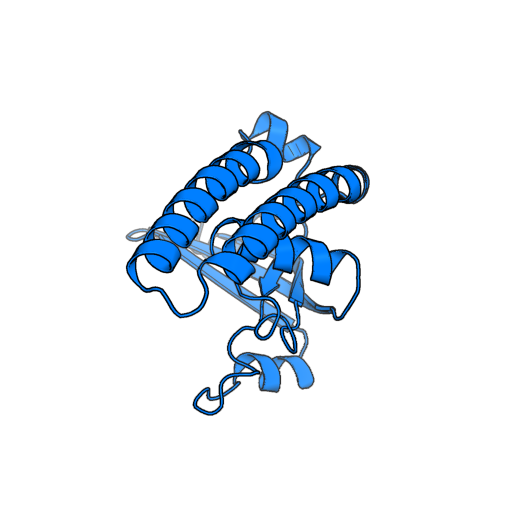 -3.801 -19.743 3.934 1.00 95.88 87 ASN A CA 1
ATOM 718 C C . ASN A 1 87 ? -4.794 -19.401 5.058 1.00 95.88 87 ASN A C 1
ATOM 720 O O . ASN A 1 87 ? -5.901 -19.941 5.079 1.00 95.88 87 ASN A O 1
ATOM 724 N N . ILE A 1 88 ? -4.417 -18.512 5.981 1.00 95.88 88 ILE A N 1
ATOM 725 C CA . ILE A 1 88 ? -5.285 -18.051 7.073 1.00 95.88 88 ILE A CA 1
ATOM 726 C C . ILE A 1 88 ? -6.453 -17.243 6.508 1.00 95.88 88 ILE A C 1
ATOM 728 O O . ILE A 1 88 ? -7.601 -17.522 6.859 1.00 95.88 88 ILE A O 1
ATOM 732 N N . VAL A 1 89 ? -6.192 -16.314 5.580 1.00 95.81 89 VAL A N 1
ATOM 733 C CA . VAL A 1 89 ? -7.240 -15.438 5.028 1.00 95.81 89 VAL A CA 1
ATOM 734 C C . VAL A 1 89 ? -8.260 -16.176 4.157 1.00 95.81 89 VAL A C 1
ATOM 736 O O . VAL A 1 89 ? -9.376 -15.695 3.965 1.00 95.81 89 VAL A O 1
ATOM 739 N N . GLN A 1 90 ? -7.931 -17.376 3.662 1.00 95.56 90 GLN A N 1
ATOM 740 C CA . GLN A 1 90 ? -8.929 -18.243 3.022 1.00 95.56 90 GLN A CA 1
ATOM 741 C C . GLN A 1 90 ? -9.953 -18.800 4.023 1.00 95.56 90 GLN A C 1
ATOM 743 O O . GLN A 1 90 ? -11.070 -19.121 3.629 1.00 95.56 90 GLN A O 1
ATOM 748 N N . ARG A 1 91 ? -9.581 -18.937 5.302 1.00 96.94 91 ARG A N 1
ATOM 749 C CA . ARG A 1 91 ? -10.413 -19.548 6.353 1.00 96.94 91 ARG A CA 1
ATOM 750 C C . ARG A 1 91 ? -11.114 -18.517 7.228 1.00 96.94 91 ARG A C 1
ATOM 752 O O . ARG A 1 91 ? -12.221 -18.765 7.687 1.00 96.94 91 ARG A O 1
ATOM 759 N N . SER A 1 92 ? -10.468 -17.381 7.476 1.00 97.12 92 SER A N 1
ATOM 760 C CA . SER A 1 92 ? -11.013 -16.292 8.282 1.00 97.12 92 SER A CA 1
ATOM 761 C C . SER A 1 92 ? -10.632 -14.951 7.682 1.00 97.12 92 SER A C 1
ATOM 763 O O . SER A 1 92 ? -9.475 -14.721 7.348 1.00 97.12 92 SER A O 1
ATOM 765 N N . ARG A 1 93 ? -11.605 -14.045 7.578 1.00 97.12 93 ARG A N 1
ATOM 766 C CA . ARG A 1 93 ? -11.373 -12.664 7.141 1.00 97.12 93 ARG A CA 1
ATOM 767 C C . ARG A 1 93 ? -11.160 -11.698 8.300 1.00 97.12 93 ARG A C 1
ATOM 769 O O . ARG A 1 93 ? -10.930 -10.527 8.042 1.00 97.12 93 ARG A O 1
ATOM 776 N N . ALA A 1 94 ? -11.211 -12.157 9.547 1.00 97.62 94 ALA A N 1
ATOM 777 C CA . ALA A 1 94 ? -10.894 -11.304 10.685 1.00 97.62 94 ALA A CA 1
ATOM 778 C C . ALA A 1 94 ? -9.394 -10.972 10.702 1.00 97.62 94 ALA A C 1
ATOM 780 O O . ALA A 1 94 ? -8.553 -11.857 10.527 1.00 97.62 94 ALA A O 1
ATOM 781 N N . ALA A 1 95 ? -9.067 -9.704 10.931 1.00 96.25 95 ALA A N 1
ATOM 782 C CA . ALA A 1 95 ? -7.709 -9.193 11.004 1.00 96.25 95 ALA A CA 1
ATOM 783 C C . ALA A 1 95 ? -7.493 -8.391 12.284 1.00 96.25 95 ALA A C 1
ATOM 785 O O . ALA A 1 95 ? -8.363 -7.649 12.740 1.00 96.25 95 ALA A O 1
ATOM 786 N N . CYS A 1 96 ? -6.289 -8.523 12.827 1.00 96.19 96 CYS A N 1
ATOM 787 C CA . CYS A 1 96 ? -5.805 -7.743 13.950 1.00 96.19 96 CYS A CA 1
ATOM 788 C C . CYS A 1 96 ? -4.351 -7.368 13.660 1.00 96.19 96 CYS A C 1
ATOM 790 O O . CYS A 1 96 ? -3.500 -8.249 13.526 1.00 96.19 96 CYS A O 1
ATOM 792 N N . LEU A 1 97 ? -4.078 -6.074 13.515 1.00 96.19 97 LEU A N 1
ATOM 793 C CA . LEU A 1 97 ? -2.734 -5.538 13.327 1.00 96.19 97 LEU A CA 1
ATOM 794 C C . LEU A 1 97 ? -2.288 -4.837 14.602 1.00 96.19 97 LEU A C 1
ATOM 796 O O . LEU A 1 97 ? -3.002 -3.980 15.114 1.00 96.19 97 LEU A O 1
ATOM 800 N N . VAL A 1 98 ? -1.093 -5.172 15.080 1.00 95.69 98 VAL A N 1
ATOM 801 C CA . VAL A 1 98 ? -0.476 -4.507 16.229 1.00 95.69 98 VAL A CA 1
ATOM 802 C C . VAL A 1 98 ? 0.663 -3.631 15.729 1.00 95.69 98 VAL A C 1
ATOM 804 O O . VAL A 1 98 ? 1.613 -4.118 15.117 1.00 95.69 98 VAL A O 1
ATOM 807 N N . PHE A 1 99 ? 0.562 -2.335 15.996 1.00 95.50 99 PHE A N 1
ATOM 808 C CA . PHE A 1 99 ? 1.605 -1.353 15.747 1.00 95.50 99 PHE A CA 1
ATOM 809 C C . PHE A 1 99 ? 2.300 -1.051 17.063 1.00 95.50 99 PHE A C 1
ATOM 811 O O . PHE A 1 99 ? 1.643 -0.665 18.022 1.00 95.50 99 PHE A O 1
ATOM 818 N N . TYR A 1 100 ? 3.619 -1.207 17.108 1.00 94.94 100 TYR A N 1
ATOM 819 C CA . TYR A 1 100 ? 4.401 -0.954 18.311 1.00 94.94 100 TYR A CA 1
ATOM 820 C C . TYR A 1 100 ? 5.608 -0.078 17.993 1.00 94.94 100 TYR A C 1
ATOM 822 O O . TYR A 1 100 ? 6.437 -0.420 17.150 1.00 94.94 100 TYR A O 1
ATOM 830 N N . GLN A 1 101 ? 5.708 1.044 18.697 1.00 95.19 101 GLN A N 1
ATOM 831 C CA . GLN A 1 101 ? 6.879 1.902 18.735 1.00 95.19 101 GLN A CA 1
ATOM 832 C C . GLN A 1 101 ? 7.446 1.885 20.166 1.00 95.19 101 GLN A C 1
ATOM 834 O O . GLN A 1 101 ? 6.847 2.456 21.087 1.00 95.19 101 GLN A O 1
ATOM 839 N N . PRO A 1 102 ? 8.618 1.253 20.370 1.00 92.50 102 PRO A N 1
ATOM 840 C CA . PRO A 1 102 ? 9.290 1.254 21.659 1.00 92.50 102 PRO A CA 1
ATOM 841 C C . PRO A 1 102 ? 9.541 2.673 22.204 1.00 92.50 102 PRO A C 1
ATOM 843 O O . PRO A 1 102 ? 9.803 3.591 21.423 1.00 92.50 102 PRO A O 1
ATOM 846 N N . PRO A 1 103 ? 9.524 2.861 23.538 1.00 92.62 103 PRO A N 1
ATOM 847 C CA . PRO A 1 103 ? 9.301 1.829 24.557 1.00 92.62 103 PRO A CA 1
ATOM 848 C C . PRO A 1 103 ? 7.828 1.612 24.937 1.00 92.62 103 PRO A C 1
ATOM 850 O O . PRO A 1 103 ? 7.549 0.733 25.744 1.00 92.62 103 PRO A O 1
ATOM 853 N N . ALA A 1 104 ? 6.896 2.430 24.442 1.00 92.19 104 ALA A N 1
ATOM 854 C CA . ALA A 1 104 ? 5.581 2.530 25.076 1.00 92.19 104 ALA A CA 1
ATOM 855 C C . ALA A 1 104 ? 4.400 2.717 24.122 1.00 92.19 104 ALA A C 1
ATOM 857 O O . ALA A 1 104 ? 3.273 2.501 24.537 1.00 92.19 104 ALA A O 1
ATOM 858 N N . VAL A 1 105 ? 4.590 3.114 22.870 1.00 93.94 105 VAL A N 1
ATOM 859 C CA . VAL A 1 105 ? 3.439 3.388 22.005 1.00 93.94 105 VAL A CA 1
ATOM 860 C C . VAL A 1 105 ? 2.988 2.082 21.368 1.00 93.94 105 VAL A C 1
ATOM 862 O O . VAL A 1 105 ? 3.764 1.444 20.659 1.00 93.94 105 VAL A O 1
ATOM 865 N N . SER A 1 106 ? 1.751 1.671 21.627 1.00 95.88 106 SER A N 1
ATOM 866 C CA . SER A 1 106 ? 1.176 0.455 21.053 1.00 95.88 106 SER A CA 1
ATOM 867 C C . SER A 1 106 ? -0.268 0.698 20.645 1.00 95.88 106 SER A C 1
ATOM 869 O O . SER A 1 106 ? -1.048 1.217 21.437 1.00 95.88 106 SER A O 1
ATOM 871 N N . PHE A 1 107 ? -0.628 0.307 19.428 1.00 96.00 107 PHE A N 1
ATOM 872 C CA . PHE A 1 107 ? -1.994 0.373 18.924 1.00 96.00 107 PHE A CA 1
ATOM 873 C C . PHE A 1 107 ? -2.394 -0.954 18.308 1.00 96.00 107 PHE A C 1
ATOM 875 O O . PHE A 1 107 ? -1.597 -1.619 17.648 1.00 96.00 107 PHE A O 1
ATOM 882 N N . GLU A 1 108 ? -3.655 -1.309 18.477 1.00 96.88 108 GLU A N 1
ATOM 883 C CA . GLU A 1 108 ? -4.260 -2.473 17.856 1.00 96.88 108 GLU A CA 1
ATOM 884 C C . GLU A 1 108 ? -5.376 -2.024 16.923 1.00 96.88 108 GLU A C 1
ATOM 886 O O . GLU A 1 108 ? -6.303 -1.330 17.332 1.00 96.88 108 GLU A O 1
ATOM 891 N N . VAL A 1 109 ? -5.285 -2.425 15.660 1.00 97.56 109 VAL A N 1
ATOM 892 C CA . VAL A 1 109 ? -6.298 -2.164 14.642 1.00 97.56 109 VAL A CA 1
ATOM 893 C C . VAL A 1 109 ? -7.004 -3.472 14.328 1.00 97.56 109 VAL A C 1
ATOM 895 O O . VAL A 1 109 ? -6.387 -4.412 13.819 1.00 97.56 109 VAL A O 1
ATOM 898 N N . ARG A 1 110 ? -8.303 -3.525 14.619 1.00 97.94 110 ARG A N 1
ATOM 899 C CA . ARG A 1 110 ? -9.179 -4.650 14.290 1.00 97.94 110 ARG A CA 1
ATOM 900 C C . ARG A 1 110 ? -9.997 -4.339 13.054 1.00 97.94 110 ARG A C 1
ATOM 902 O O . ARG A 1 110 ? -10.411 -3.199 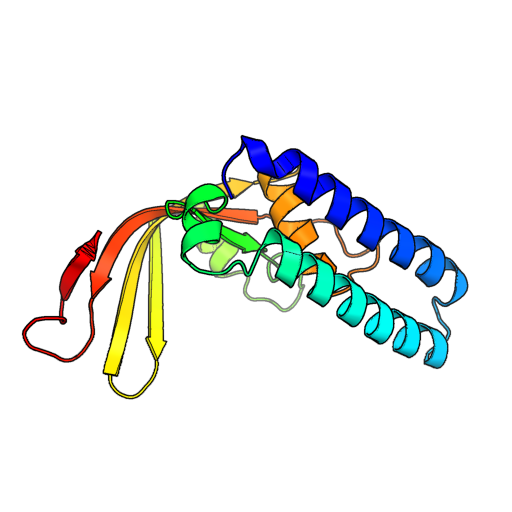12.838 1.00 97.94 110 ARG A O 1
ATOM 909 N N . GLY A 1 111 ? -10.261 -5.368 12.266 1.00 97.81 111 GLY A N 1
ATOM 910 C CA . GLY A 1 111 ? -11.095 -5.223 11.091 1.00 97.81 111 GLY A CA 1
ATOM 911 C C . GLY A 1 111 ? -11.348 -6.523 10.358 1.00 97.81 111 GLY A C 1
ATOM 912 O O . GLY A 1 111 ? -10.926 -7.604 10.779 1.00 97.81 111 GLY A O 1
ATOM 913 N N . THR A 1 112 ? -11.995 -6.392 9.209 1.00 98.25 112 THR A N 1
ATOM 914 C CA . THR A 1 112 ? -12.269 -7.496 8.291 1.00 98.25 112 THR A CA 1
ATOM 915 C C . THR A 1 112 ? -11.577 -7.292 6.949 1.00 98.25 112 THR A C 1
ATOM 917 O O . THR A 1 112 ? -11.375 -6.177 6.480 1.00 98.25 112 THR A O 1
ATOM 920 N N . LEU A 1 113 ? -11.162 -8.391 6.326 1.00 97.50 113 LEU A N 1
ATOM 921 C CA . LEU A 1 113 ? -10.368 -8.419 5.104 1.00 97.50 113 LEU A CA 1
ATOM 922 C C . LEU A 1 113 ? -11.213 -8.729 3.869 1.00 97.50 113 LEU A C 1
ATOM 924 O O . LEU A 1 113 ? -11.908 -9.751 3.801 1.00 97.50 113 LEU A O 1
ATOM 928 N N . THR A 1 114 ? -11.018 -7.942 2.818 1.00 98.12 114 THR A N 1
ATOM 929 C CA . THR A 1 114 ? -11.378 -8.312 1.446 1.00 98.12 114 THR A CA 1
ATOM 930 C C . THR A 1 114 ? -10.125 -8.603 0.626 1.00 98.12 114 THR A C 1
ATOM 932 O O . THR A 1 114 ? -9.066 -8.008 0.834 1.00 98.12 114 THR A O 1
ATOM 935 N N . ILE A 1 115 ? -10.237 -9.570 -0.288 1.00 98.00 115 ILE A N 1
ATOM 936 C CA . ILE A 1 115 ? -9.149 -9.996 -1.174 1.00 98.00 115 ILE A CA 1
ATOM 937 C C . ILE A 1 115 ? -9.488 -9.515 -2.579 1.00 98.00 115 ILE A C 1
ATOM 939 O O . ILE A 1 115 ? -10.571 -9.813 -3.080 1.00 98.00 115 ILE A O 1
ATOM 943 N N . HIS A 1 116 ? -8.560 -8.792 -3.191 1.00 97.75 116 HIS A N 1
ATOM 944 C CA . HIS A 1 116 ? -8.752 -8.101 -4.456 1.00 97.75 116 HIS A CA 1
ATOM 945 C C . HIS A 1 116 ? -7.794 -8.630 -5.521 1.00 97.75 116 HIS A C 1
ATOM 947 O O . HIS A 1 116 ? -6.588 -8.765 -5.286 1.00 97.75 116 HIS A O 1
ATOM 953 N N . PHE A 1 117 ? -8.361 -8.897 -6.695 1.00 96.50 117 PHE A N 1
ATOM 954 C CA . PHE A 1 117 ? -7.676 -9.317 -7.912 1.00 96.50 117 PHE A CA 1
ATOM 955 C C . PHE A 1 117 ? -8.197 -8.461 -9.061 1.00 96.50 117 PHE A C 1
ATOM 957 O O . PHE A 1 117 ? -9.406 -8.283 -9.175 1.00 96.50 117 PHE A O 1
ATOM 964 N N . ASP A 1 118 ? -7.293 -7.941 -9.889 1.00 94.06 118 ASP A N 1
ATOM 965 C CA . ASP A 1 118 ? -7.605 -7.283 -11.168 1.00 94.06 118 ASP A CA 1
ATOM 966 C C . ASP A 1 118 ? -8.667 -6.163 -11.124 1.00 94.06 118 ASP A C 1
ATOM 968 O O . ASP A 1 118 ? -9.263 -5.817 -12.142 1.00 94.06 118 ASP A O 1
ATOM 972 N N . ASP A 1 119 ? -8.867 -5.542 -9.960 1.00 96.00 119 ASP A N 1
ATOM 973 C CA . ASP A 1 119 ? -9.782 -4.418 -9.761 1.00 96.00 119 ASP A CA 1
ATOM 974 C C . ASP A 1 119 ? -9.049 -3.104 -9.432 1.00 96.00 119 ASP A C 1
ATOM 976 O O . ASP A 1 119 ? -7.816 -3.017 -9.448 1.00 96.00 119 ASP A O 1
ATOM 980 N N . GLU A 1 120 ? -9.814 -2.043 -9.156 1.00 96.00 120 GLU A N 1
ATOM 981 C CA . GLU A 1 120 ? -9.269 -0.711 -8.869 1.00 96.00 120 GLU A CA 1
ATOM 982 C C . GLU A 1 120 ? -8.390 -0.687 -7.605 1.00 96.00 120 GLU A C 1
ATOM 984 O O . GLU A 1 120 ? -7.368 0.005 -7.588 1.00 96.00 120 GLU A O 1
ATOM 989 N N . TYR A 1 121 ? -8.743 -1.452 -6.564 1.00 96.94 121 TYR A N 1
ATOM 990 C CA . TYR A 1 121 ? -7.953 -1.536 -5.331 1.00 96.94 121 TYR A CA 1
ATOM 991 C C . TYR A 1 121 ? -6.661 -2.310 -5.560 1.00 96.94 121 TYR A C 1
ATOM 993 O O . TYR A 1 121 ? -5.586 -1.834 -5.187 1.00 96.94 121 TYR A O 1
ATOM 1001 N N . HIS A 1 122 ? -6.751 -3.462 -6.224 1.00 97.62 122 HIS A N 1
ATOM 1002 C CA . HIS A 1 122 ? -5.595 -4.250 -6.624 1.00 97.62 122 HIS A CA 1
ATOM 1003 C C . HIS A 1 122 ? -4.621 -3.411 -7.456 1.00 97.62 122 HIS A C 1
ATOM 1005 O O . HIS A 1 122 ? -3.423 -3.365 -7.160 1.00 97.62 122 HIS A O 1
ATOM 1011 N N . ARG A 1 123 ? -5.141 -2.680 -8.450 1.00 96.94 123 ARG A N 1
ATOM 1012 C CA . ARG A 1 123 ? -4.344 -1.803 -9.308 1.00 96.94 123 ARG A CA 1
ATOM 1013 C C . ARG A 1 123 ? -3.685 -0.675 -8.520 1.00 96.94 123 ARG A C 1
ATOM 1015 O O . ARG A 1 123 ? -2.477 -0.501 -8.647 1.00 96.94 123 ARG A O 1
ATOM 1022 N N . LEU A 1 124 ? -4.436 0.077 -7.711 1.00 97.69 124 LEU A N 1
ATOM 1023 C CA . LEU A 1 124 ? -3.885 1.198 -6.944 1.00 97.69 124 LEU A CA 1
ATOM 1024 C C . LEU A 1 124 ? -2.772 0.740 -5.997 1.00 97.69 124 LEU A C 1
ATOM 1026 O O . LEU A 1 124 ? -1.684 1.307 -6.007 1.00 97.69 124 LEU A O 1
ATOM 1030 N N . VAL A 1 125 ? -3.035 -0.279 -5.181 1.00 97.69 125 VAL A N 1
ATOM 1031 C CA . VAL A 1 125 ? -2.103 -0.714 -4.132 1.00 97.69 125 VAL A CA 1
ATOM 1032 C C . VAL A 1 125 ? -0.841 -1.325 -4.743 1.00 97.69 125 VAL A C 1
ATOM 1034 O O . VAL A 1 125 ? 0.265 -1.027 -4.291 1.00 97.69 125 VAL A O 1
ATOM 1037 N N . THR A 1 126 ? -0.983 -2.107 -5.817 1.00 97.19 126 THR A N 1
ATOM 1038 C CA . THR A 1 126 ? 0.167 -2.645 -6.558 1.00 97.19 126 THR A CA 1
ATOM 1039 C C . THR A 1 126 ? 0.998 -1.528 -7.178 1.00 97.19 126 THR A C 1
ATOM 1041 O O . THR A 1 126 ? 2.218 -1.548 -7.054 1.00 97.19 126 THR A O 1
ATOM 1044 N N . LEU A 1 127 ? 0.362 -0.518 -7.781 1.00 97.69 127 LEU A N 1
ATOM 1045 C CA . LEU A 1 127 ? 1.059 0.641 -8.341 1.00 97.69 127 LEU A CA 1
ATOM 1046 C C . LEU A 1 127 ? 1.772 1.476 -7.269 1.00 97.69 127 LEU A C 1
ATOM 1048 O O . LEU A 1 127 ? 2.880 1.936 -7.515 1.00 97.69 127 LEU A O 1
ATOM 1052 N N . ILE A 1 128 ? 1.178 1.656 -6.085 1.00 97.50 128 ILE A N 1
ATOM 1053 C CA . ILE A 1 128 ? 1.827 2.345 -4.957 1.00 97.50 128 ILE A CA 1
ATOM 1054 C C . ILE A 1 128 ? 3.088 1.587 -4.530 1.00 97.50 128 ILE A C 1
ATOM 1056 O O . ILE A 1 128 ? 4.148 2.194 -4.392 1.00 97.50 128 ILE A O 1
ATOM 1060 N N . HIS A 1 129 ? 2.991 0.265 -4.356 1.00 96.62 129 HIS A N 1
ATOM 1061 C CA . HIS A 1 129 ? 4.149 -0.570 -4.037 1.00 96.62 129 HIS A CA 1
ATOM 1062 C C . HIS A 1 129 ? 5.224 -0.466 -5.130 1.00 96.62 129 HIS A C 1
ATOM 1064 O O . HIS A 1 129 ? 6.397 -0.201 -4.853 1.00 96.62 129 HIS A O 1
ATOM 1070 N N . ASP A 1 130 ? 4.816 -0.667 -6.382 1.00 97.38 130 ASP A N 1
ATOM 1071 C CA . ASP A 1 130 ? 5.713 -0.737 -7.531 1.00 97.38 130 ASP A CA 1
ATOM 1072 C C . ASP A 1 130 ? 6.249 0.633 -7.952 1.00 97.38 130 ASP A C 1
ATOM 1074 O O . ASP A 1 130 ? 7.154 0.676 -8.774 1.00 97.38 130 ASP A O 1
ATOM 1078 N N . ALA A 1 131 ? 5.738 1.742 -7.404 1.00 97.94 131 ALA A N 1
ATOM 1079 C CA . ALA A 1 131 ? 6.264 3.073 -7.679 1.00 97.94 131 ALA A CA 1
ATOM 1080 C C . ALA A 1 131 ? 7.646 3.288 -7.069 1.00 97.94 131 ALA A C 1
ATOM 1082 O O . ALA A 1 131 ? 8.469 3.967 -7.677 1.00 97.94 131 ALA A O 1
ATOM 1083 N N . TYR A 1 132 ? 7.908 2.728 -5.887 1.00 97.00 132 TYR A N 1
ATOM 1084 C CA . TYR A 1 132 ? 9.239 2.768 -5.281 1.00 97.00 132 TYR A CA 1
ATOM 1085 C C . TYR A 1 132 ? 10.027 1.486 -5.572 1.00 97.00 132 TYR A C 1
ATOM 1087 O O . TYR A 1 132 ? 11.214 1.539 -5.901 1.00 97.00 132 TYR A O 1
ATOM 1095 N N . HIS A 1 133 ? 9.365 0.329 -5.486 1.00 95.31 133 HIS A N 1
ATOM 1096 C CA . HIS A 1 133 ? 9.977 -0.979 -5.699 1.00 95.31 133 HIS A CA 1
ATOM 1097 C C . HIS A 1 133 ? 9.718 -1.481 -7.118 1.00 95.31 133 HIS A C 1
ATOM 1099 O O . HIS A 1 133 ? 8.811 -2.289 -7.336 1.00 95.31 133 HIS A O 1
ATOM 1105 N N . TYR A 1 134 ? 10.540 -1.032 -8.074 1.00 96.62 134 TYR A N 1
ATOM 1106 C CA . TYR A 1 134 ? 10.385 -1.438 -9.471 1.00 96.62 134 TYR A CA 1
ATOM 1107 C C . TYR A 1 134 ? 10.251 -2.958 -9.602 1.00 96.62 134 TYR A C 1
ATOM 1109 O O . TYR A 1 134 ? 11.180 -3.714 -9.301 1.00 96.62 134 TYR A O 1
ATOM 1117 N N . THR A 1 135 ? 9.097 -3.396 -10.099 1.00 94.00 135 THR A N 1
ATOM 1118 C CA . THR A 1 135 ? 8.830 -4.799 -10.404 1.00 94.00 135 THR A CA 1
ATOM 1119 C C . THR A 1 135 ? 8.739 -4.950 -11.919 1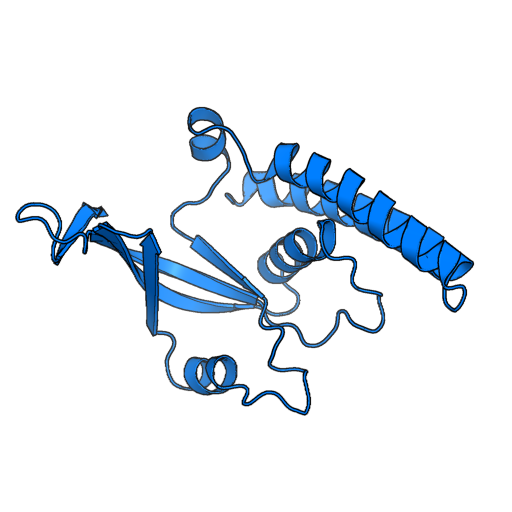.00 94.00 135 THR A C 1
ATOM 1121 O O . THR A 1 135 ? 7.857 -4.329 -12.510 1.00 94.00 135 THR A O 1
ATOM 1124 N N . PRO A 1 136 ? 9.600 -5.753 -12.569 1.00 93.69 136 PRO A N 1
ATOM 1125 C CA . PRO A 1 136 ? 9.512 -6.017 -14.006 1.00 93.69 136 PRO A CA 1
ATOM 1126 C C . PRO A 1 136 ? 8.162 -6.629 -14.417 1.00 93.69 136 PRO A C 1
ATOM 1128 O O . PRO A 1 136 ? 7.587 -7.368 -13.607 1.00 93.69 136 PRO A O 1
ATOM 1131 N N . PRO A 1 137 ? 7.654 -6.372 -15.640 1.00 92.44 137 PRO A N 1
ATOM 1132 C CA . PRO A 1 137 ? 6.341 -6.841 -16.097 1.00 92.44 137 PRO A CA 1
ATOM 1133 C C . PRO A 1 137 ? 6.083 -8.337 -15.865 1.00 92.44 137 PRO A C 1
ATOM 1135 O O . PRO A 1 137 ? 5.038 -8.717 -15.337 1.00 92.44 137 PRO A O 1
ATOM 1138 N N . GLU A 1 138 ? 7.070 -9.186 -16.150 1.00 92.00 138 GLU A N 1
ATOM 1139 C CA . GLU A 1 138 ? 7.005 -10.642 -16.003 1.00 92.00 138 GLU A CA 1
ATOM 1140 C C . GLU A 1 138 ? 6.884 -11.119 -14.544 1.00 92.00 138 GLU A C 1
ATOM 1142 O O . GLU A 1 138 ? 6.566 -12.278 -14.282 1.00 92.00 138 GLU A O 1
ATOM 1147 N N . LYS A 1 139 ? 7.108 -10.226 -13.572 1.00 89.94 139 LYS A N 1
ATOM 1148 C CA . LYS A 1 139 ? 7.032 -10.504 -12.131 1.00 89.94 139 LYS A CA 1
ATOM 1149 C C . LYS A 1 139 ? 5.828 -9.850 -11.447 1.00 89.94 139 LYS A C 1
ATOM 1151 O O . LYS A 1 139 ? 5.782 -9.880 -10.215 1.00 89.94 139 LYS A O 1
ATOM 1156 N N . ARG A 1 140 ? 4.879 -9.261 -12.183 1.00 89.56 140 ARG A N 1
ATOM 1157 C CA . ARG A 1 140 ? 3.729 -8.543 -11.592 1.00 89.56 140 ARG A CA 1
ATOM 1158 C C . ARG A 1 140 ? 2.505 -9.415 -11.319 1.00 89.56 140 ARG A C 1
ATOM 1160 O O . ARG A 1 140 ? 1.675 -9.025 -10.507 1.00 89.56 140 ARG A O 1
ATOM 1167 N N . ALA A 1 141 ? 2.402 -10.578 -11.957 1.00 87.50 141 ALA A N 1
ATOM 1168 C CA . ALA A 1 141 ? 1.274 -11.485 -11.773 1.00 87.50 141 ALA A CA 1
ATOM 1169 C C . ALA A 1 141 ? 1.258 -12.154 -10.381 1.00 87.50 141 ALA A C 1
ATOM 1171 O O . ALA A 1 141 ? 2.286 -12.246 -9.705 1.00 87.50 141 ALA A O 1
ATOM 1172 N N . ASP A 1 142 ? 0.082 -12.664 -10.001 1.00 89.06 142 ASP A N 1
ATOM 1173 C CA . ASP A 1 142 ? -0.170 -13.461 -8.789 1.00 89.06 142 ASP A CA 1
ATOM 1174 C C . ASP A 1 142 ? 0.169 -12.759 -7.458 1.00 89.06 142 ASP A C 1
ATOM 1176 O O . ASP A 1 142 ? 0.804 -13.322 -6.564 1.00 89.06 142 ASP A O 1
ATOM 1180 N N . ARG A 1 143 ? -0.258 -11.498 -7.326 1.00 92.81 143 ARG A N 1
ATOM 1181 C CA . ARG A 1 143 ? -0.043 -10.660 -6.136 1.00 92.81 143 ARG A CA 1
ATOM 1182 C C . ARG A 1 143 ? -1.378 -10.117 -5.607 1.00 92.81 143 ARG A C 1
ATOM 1184 O O . ARG A 1 143 ? -1.684 -8.955 -5.854 1.00 92.81 143 ARG A O 1
ATOM 1191 N N . PRO A 1 144 ? -2.192 -10.929 -4.901 1.00 96.50 144 PRO A N 1
ATOM 1192 C CA . PRO A 1 144 ? -3.444 -10.436 -4.342 1.00 96.50 144 PRO A CA 1
ATOM 1193 C C . PRO A 1 144 ? -3.214 -9.225 -3.442 1.00 96.50 144 PRO A C 1
ATOM 1195 O O . PRO A 1 144 ? -2.209 -9.140 -2.731 1.00 96.50 144 PRO A O 1
ATOM 1198 N N . VAL A 1 145 ? -4.186 -8.322 -3.431 1.00 97.94 145 VAL A N 1
ATOM 1199 C CA . VAL A 1 145 ? -4.208 -7.193 -2.504 1.00 97.94 145 VAL A CA 1
ATOM 1200 C C . VAL A 1 145 ? -5.227 -7.462 -1.415 1.00 97.94 145 VAL A C 1
ATOM 1202 O O . VAL A 1 145 ? -6.344 -7.908 -1.675 1.00 97.94 145 VAL A O 1
ATOM 1205 N N . TYR A 1 146 ? -4.833 -7.175 -0.185 1.00 98.00 146 TYR A N 1
ATOM 1206 C CA . TYR A 1 146 ? -5.708 -7.216 0.968 1.00 98.00 146 TYR A CA 1
ATOM 1207 C C . TYR A 1 146 ? -6.108 -5.801 1.346 1.00 98.00 146 TYR A C 1
ATOM 1209 O O . TYR A 1 146 ? -5.238 -4.945 1.520 1.00 98.00 146 TYR A O 1
ATOM 1217 N N . ILE A 1 147 ? -7.409 -5.582 1.507 1.00 98.19 147 ILE A N 1
ATOM 1218 C CA . ILE A 1 147 ? -7.952 -4.372 2.119 1.00 98.19 147 ILE A CA 1
ATOM 1219 C C . ILE A 1 147 ? -8.552 -4.769 3.463 1.00 98.19 147 ILE A C 1
ATOM 1221 O O . ILE A 1 147 ? -9.430 -5.626 3.519 1.00 98.19 147 ILE A O 1
ATOM 1225 N N . ILE A 1 148 ? -8.046 -4.173 4.537 1.00 98.31 148 ILE A N 1
ATOM 1226 C CA . ILE A 1 148 ? -8.589 -4.296 5.887 1.00 98.31 148 ILE A CA 1
ATOM 1227 C C . ILE A 1 148 ? -9.547 -3.128 6.085 1.00 98.31 148 ILE A C 1
ATOM 1229 O O . ILE A 1 148 ? -9.112 -1.976 6.093 1.00 98.31 148 ILE A O 1
ATOM 1233 N N . HIS A 1 149 ? -10.827 -3.438 6.251 1.00 98.12 149 HIS A N 1
ATOM 1234 C CA . HIS A 1 149 ? -11.860 -2.498 6.670 1.00 98.12 149 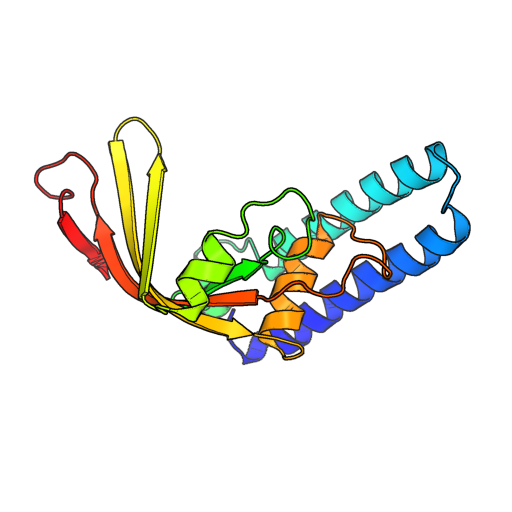HIS A CA 1
ATOM 1235 C C . HIS A 1 149 ? -11.768 -2.366 8.183 1.00 98.12 149 HIS A C 1
ATOM 1237 O O . HIS A 1 149 ? -11.991 -3.335 8.907 1.00 98.12 149 HIS A O 1
ATOM 1243 N N . VAL A 1 150 ? -11.344 -1.196 8.646 1.00 98.00 150 VAL A N 1
ATOM 1244 C CA . VAL A 1 150 ? -11.106 -0.914 10.061 1.00 98.00 150 VAL A CA 1
ATOM 1245 C C . VAL A 1 150 ? -12.446 -0.833 10.785 1.00 98.00 150 VAL A C 1
ATOM 1247 O O . VAL A 1 150 ? -13.311 -0.045 10.419 1.00 98.00 150 VAL A O 1
ATOM 1250 N N . GLU A 1 151 ? -12.603 -1.643 11.827 1.00 98.06 151 GLU A N 1
ATOM 1251 C CA . GLU A 1 151 ? -13.828 -1.722 12.635 1.00 98.06 151 GLU A CA 1
ATOM 1252 C C . GLU A 1 151 ? -13.638 -1.128 14.034 1.00 98.06 151 GLU A C 1
ATOM 1254 O O . GLU A 1 151 ? -14.588 -0.620 14.636 1.00 98.06 151 GLU A O 1
ATOM 1259 N N . ALA A 1 152 ? -12.416 -1.215 14.565 1.00 97.62 152 ALA A N 1
ATOM 1260 C CA . ALA A 1 152 ? -12.048 -0.622 15.841 1.00 97.62 152 ALA A CA 1
ATOM 1261 C C . ALA A 1 152 ? -10.536 -0.399 15.933 1.00 97.62 152 ALA A C 1
ATOM 1263 O O . ALA A 1 152 ? -9.741 -1.191 15.418 1.00 97.62 152 ALA A O 1
ATOM 1264 N N . VAL A 1 153 ? -10.147 0.644 16.659 1.00 97.44 153 VAL A N 1
ATOM 1265 C CA . VAL A 1 153 ? -8.759 0.915 17.030 1.00 97.44 153 VAL A CA 1
ATOM 1266 C C . VAL A 1 153 ? -8.667 1.029 18.543 1.00 97.44 153 VAL A C 1
ATOM 1268 O O . VAL A 1 153 ? -9.445 1.748 19.169 1.00 97.44 153 VAL A O 1
ATOM 1271 N N . TYR A 1 154 ? -7.699 0.336 19.129 1.00 97.69 154 TYR A N 1
ATOM 1272 C CA . TYR A 1 154 ? -7.410 0.367 20.554 1.00 97.69 154 TYR A CA 1
ATOM 1273 C C . TYR A 1 154 ? -6.020 0.949 20.793 1.00 97.69 154 TYR A C 1
ATOM 1275 O O . TYR A 1 154 ? -5.061 0.592 20.106 1.00 97.69 154 TYR A O 1
ATOM 1283 N N . ASP A 1 155 ? -5.908 1.834 21.776 1.00 96.94 155 ASP A N 1
ATOM 1284 C CA . ASP A 1 155 ? -4.639 2.139 22.418 1.00 96.94 155 ASP A CA 1
ATOM 1285 C C . ASP A 1 155 ? -4.286 0.955 23.330 1.00 96.94 155 ASP A C 1
ATOM 1287 O O . ASP A 1 155 ? -5.113 0.438 24.075 1.00 96.94 155 ASP A O 1
ATOM 1291 N N . ASN A 1 156 ? -3.061 0.467 23.214 1.00 95.00 156 ASN A N 1
ATOM 1292 C CA . ASN A 1 156 ? -2.504 -0.607 24.027 1.00 95.00 156 ASN A CA 1
ATOM 1293 C C . ASN A 1 156 ? -1.183 -0.172 24.677 1.00 95.00 156 ASN A C 1
ATOM 1295 O O . ASN A 1 156 ? -0.404 -1.007 25.143 1.00 95.00 156 ASN A O 1
ATOM 1299 N N . SER A 1 157 ? -0.907 1.132 24.704 1.00 95.56 157 SER A N 1
ATOM 1300 C CA . SER A 1 157 ? 0.254 1.708 25.377 1.00 95.56 157 SER A CA 1
ATOM 1301 C C . SER A 1 157 ? 0.201 1.393 26.881 1.00 95.56 157 SER A C 1
ATOM 1303 O O . SER A 1 157 ? -0.892 1.375 27.455 1.00 95.56 157 SER A O 1
ATOM 1305 N N . PRO A 1 158 ? 1.343 1.178 27.569 1.00 93.94 158 PRO A N 1
ATOM 1306 C CA . PRO A 1 158 ? 1.398 0.751 28.963 1.00 93.94 158 PRO A CA 1
ATOM 1307 C C . PRO A 1 158 ? 1.125 1.934 29.905 1.00 93.94 158 PRO A C 1
ATOM 1309 O O . PRO A 1 158 ? 1.979 2.371 30.672 1.00 93.94 158 PRO A O 1
ATOM 1312 N N . SER A 1 159 ? -0.080 2.489 29.825 1.00 92.56 159 SER A N 1
ATOM 1313 C CA . SER A 1 159 ? -0.577 3.554 30.687 1.00 92.56 159 SER A CA 1
ATOM 1314 C C . SER A 1 159 ? -2.010 3.248 31.112 1.00 92.56 159 SER A C 1
ATOM 1316 O O . SER A 1 159 ? -2.743 2.577 30.391 1.00 92.56 159 SER A O 1
ATOM 1318 N N . GLN A 1 160 ? -2.434 3.784 32.259 1.00 90.94 160 GLN A N 1
ATOM 1319 C CA . GLN A 1 160 ? -3.798 3.583 32.768 1.00 90.94 160 GLN A CA 1
ATOM 1320 C C . GLN A 1 160 ? -4.889 4.097 31.819 1.00 90.94 160 GLN A C 1
ATOM 1322 O O . GLN A 1 160 ? -6.005 3.596 31.850 1.00 90.94 160 GLN A O 1
ATOM 1327 N N . ARG A 1 161 ? -4.584 5.121 31.012 1.00 89.44 161 ARG A N 1
ATOM 1328 C CA . ARG A 1 161 ? -5.529 5.690 30.040 1.00 89.44 161 ARG A CA 1
ATOM 1329 C C . ARG A 1 161 ? -5.459 5.001 28.681 1.00 89.44 161 ARG A C 1
ATOM 1331 O O . ARG A 1 161 ? -6.445 5.033 27.955 1.00 89.44 161 ARG A O 1
ATOM 1338 N N . GLY A 1 162 ? -4.307 4.425 28.347 1.00 89.19 162 GLY A N 1
ATOM 1339 C CA . GLY A 1 162 ? -4.064 3.792 27.058 1.00 89.19 162 GLY A CA 1
ATOM 1340 C C . GLY A 1 162 ? -4.517 2.343 27.038 1.00 89.19 162 GLY A C 1
ATOM 1341 O O . GLY A 1 162 ? -5.356 2.003 26.226 1.00 89.19 162 GLY A O 1
ATOM 1342 N N . PHE A 1 163 ? -4.005 1.505 27.940 1.00 93.25 163 PHE A N 1
ATOM 1343 C CA . PHE A 1 163 ? -4.084 0.048 27.820 1.00 93.25 163 PHE A CA 1
ATOM 1344 C C . PHE A 1 163 ? -5.518 -0.495 27.660 1.00 93.25 163 PHE A C 1
ATOM 1346 O O . PHE A 1 163 ? -6.312 -0.453 28.600 1.00 93.25 163 PHE A O 1
ATOM 1353 N N . GLY A 1 164 ? -5.825 -1.052 26.482 1.00 93.19 164 GLY A N 1
ATOM 1354 C CA . GLY A 1 164 ? -7.123 -1.646 26.155 1.00 93.19 164 GLY A CA 1
ATOM 1355 C C . GLY A 1 164 ? -8.226 -0.630 25.843 1.00 93.19 164 GLY A C 1
ATOM 1356 O O . GLY A 1 164 ? -9.391 -1.014 25.709 1.00 93.19 164 GLY A O 1
ATOM 1357 N N . THR A 1 165 ? -7.898 0.657 25.726 1.00 96.62 165 THR A N 1
ATOM 1358 C CA . THR A 1 165 ? -8.874 1.727 25.496 1.00 96.62 165 THR A CA 1
ATOM 1359 C C . THR A 1 165 ? -9.197 1.841 24.014 1.00 96.62 165 THR A C 1
ATOM 1361 O O . THR A 1 165 ? -8.316 2.078 23.192 1.00 96.62 165 THR A O 1
ATOM 1364 N N . ARG A 1 166 ? -10.479 1.741 23.652 1.00 96.56 166 ARG A N 1
ATOM 1365 C CA . ARG A 1 166 ? -10.928 2.008 22.281 1.00 96.56 166 ARG A CA 1
ATOM 1366 C C . ARG A 1 166 ? -10.838 3.506 21.972 1.00 96.56 166 ARG A C 1
ATOM 1368 O O . ARG A 1 166 ? -11.377 4.316 22.721 1.00 96.56 166 ARG A O 1
ATOM 1375 N N . ILE A 1 167 ? -10.201 3.856 20.858 1.00 95.62 167 ILE A N 1
ATOM 1376 C CA . ILE A 1 167 ? -9.990 5.241 20.404 1.00 95.62 167 ILE A CA 1
ATOM 1377 C C . ILE A 1 167 ? -10.668 5.560 19.061 1.00 95.62 167 ILE A C 1
ATOM 1379 O O . ILE A 1 167 ? -10.813 6.735 18.731 1.00 95.62 167 ILE A O 1
ATOM 1383 N N . ALA A 1 168 ? -11.105 4.537 18.317 1.00 91.19 168 ALA A N 1
ATOM 1384 C CA . ALA A 1 168 ? -11.980 4.628 17.143 1.00 91.19 168 ALA A CA 1
ATOM 1385 C C . ALA A 1 168 ? -12.786 3.327 16.985 1.00 91.19 168 ALA A C 1
ATOM 1387 O O . ALA A 1 168 ? -12.309 2.266 17.448 1.00 91.19 168 ALA A O 1
#

Secondary structure (DSSP, 8-state):
--HHHHHHHHHHHHHHHHHHHHHHHHHTT-HHHHHHHHHHHHHHHHHHHHHHTS--HHHHHHH--TTEEEEE--STT-TT---HHHHHHHH--EEEEEEEETTTEEEEEEEEEEEESSSHHHHHHHHHHHHHS---GGG-SS--EEEEEEEEEEE-SSSTTTTTEE--

pLDDT: mean 95.75, std 2.39, range [87.5, 98.5]

Foldseek 3Di:
DDPVCLVVLLVLLVVLLVVLQVQCVVCPVPVVSVVVSLVVLLVQLVVSCDVQPVDDPVVCVVRPDPQKDKDKAPQVPPPPHPCVVVVVCVVAQWDWDWDDDPPFWIKIWTFGKDKDDPDSRQSRNLSNVCSNVPDHPVRSPDIIMIMGRTDWMAFCTPDPCGRRHTPD